Protein AF-U5CSL4-F1 (afdb_monomer_lite)

Secondary structure (DSSP, 8-state):
--EEEEEEEETTTEEEEEEEEHHHHHHHHHTTT-SEEEHHHHHHHH---TTSSS-SS-TTPEEE--TT---S-SEEE------S-S-HHHHHHHHHHHHHHHHHHHHHHHHHHHHH-SS--HHHHHHHHHHHHHHHHSGGG--

Organism: Amborella trichopoda (NCBI:txid13333)

Radius of gyration: 26.97 Å; chains: 1; bounding box: 49×24×79 Å

Foldseek 3Di:
DDWDWDWDQADPRQTATEIDHPLVVQLVVVCVVPQKDAPVRSCVRRVDDPVPPDDDPRNGPIDGDPSVDDDPDRYHYPPPDDDDDPPPVNVVVVVVVVVVVVVVLLVVLLVVVCVVPVDDDPVVSVVSSCVVCVVVVPPPPPD

Structure (mmCIF, N/CA/C/O backbone):
data_AF-U5CSL4-F1
#
_entry.id   AF-U5CSL4-F1
#
loop_
_atom_site.group_PDB
_atom_site.id
_atom_site.type_symbol
_atom_site.label_atom_id
_atom_site.label_alt_id
_atom_site.label_comp_id
_atom_site.label_asym_id
_atom_site.label_entity_id
_atom_site.label_seq_id
_atom_site.pdbx_PDB_ins_code
_atom_site.Cartn_x
_atom_site.Cartn_y
_atom_site.Cartn_z
_atom_site.occupancy
_atom_site.B_iso_or_equiv
_atom_site.auth_seq_id
_atom_site.auth_comp_id
_atom_site.auth_asym_id
_atom_site.auth_atom_id
_atom_site.pdbx_PDB_model_num
ATOM 1 N N . MET A 1 1 ? -1.719 6.361 -2.579 1.00 57.31 1 MET A N 1
ATOM 2 C CA . MET A 1 1 ? -0.666 6.001 -3.559 1.00 57.31 1 MET A CA 1
ATOM 3 C C . MET A 1 1 ? -1.233 6.111 -4.970 1.00 57.31 1 MET A C 1
ATOM 5 O O . MET A 1 1 ? -2.313 5.587 -5.201 1.00 57.31 1 MET A O 1
ATOM 9 N N . GLY A 1 2 ? -0.568 6.832 -5.878 1.00 71.88 2 GLY A N 1
ATOM 10 C CA . GLY A 1 2 ? -1.045 7.026 -7.255 1.00 71.88 2 GLY A CA 1
ATOM 11 C C . GLY A 1 2 ? -0.804 5.807 -8.153 1.00 71.88 2 GLY A C 1
ATOM 12 O O . GLY A 1 2 ? 0.194 5.097 -8.004 1.00 71.88 2 GLY A O 1
ATOM 13 N N . THR A 1 3 ? -1.718 5.573 -9.091 1.00 81.38 3 THR A N 1
ATOM 14 C CA . THR A 1 3 ? -1.545 4.652 -10.220 1.00 81.38 3 THR A CA 1
ATOM 15 C C . THR A 1 3 ? -1.264 5.450 -11.489 1.00 81.38 3 THR A C 1
ATOM 17 O O . THR A 1 3 ? -1.643 6.615 -11.612 1.00 81.38 3 THR A O 1
ATOM 20 N N . THR A 1 4 ? -0.565 4.840 -12.437 1.00 84.62 4 THR A N 1
ATOM 21 C CA . THR A 1 4 ? -0.278 5.429 -13.744 1.00 84.62 4 THR A CA 1
ATOM 22 C C . THR A 1 4 ? -0.311 4.353 -14.821 1.00 84.62 4 THR A C 1
ATOM 24 O O . THR A 1 4 ? -0.053 3.177 -14.557 1.00 84.62 4 THR A O 1
ATOM 27 N N . VAL A 1 5 ? -0.640 4.752 -16.047 1.00 88.38 5 VAL A N 1
ATOM 28 C CA . VAL A 1 5 ? -0.694 3.851 -17.199 1.00 88.38 5 VAL A CA 1
ATOM 29 C C . VAL A 1 5 ? 0.549 4.055 -18.048 1.00 88.38 5 VAL A C 1
ATOM 31 O O . VAL A 1 5 ? 0.823 5.159 -18.514 1.00 88.38 5 VAL A O 1
ATOM 34 N N . LEU A 1 6 ? 1.288 2.971 -18.271 1.00 87.44 6 LEU A N 1
ATOM 35 C CA . LEU A 1 6 ? 2.478 2.953 -19.109 1.00 87.44 6 LEU A CA 1
ATOM 36 C C . LEU A 1 6 ? 2.193 2.323 -20.446 1.00 87.44 6 LEU A C 1
ATOM 38 O O . LEU A 1 6 ? 1.639 1.232 -20.531 1.00 87.44 6 LEU A O 1
ATOM 42 N N . LYS A 1 7 ? 2.666 2.985 -21.489 1.00 88.69 7 LYS A N 1
ATOM 43 C CA . LYS A 1 7 ? 2.695 2.429 -22.826 1.00 88.69 7 LYS A CA 1
ATOM 44 C C . LYS A 1 7 ? 4.050 1.768 -23.037 1.00 88.69 7 LYS A C 1
ATOM 46 O O . LYS A 1 7 ? 5.075 2.444 -23.017 1.00 88.69 7 LYS A O 1
ATOM 51 N N . ALA A 1 8 ? 4.047 0.453 -23.198 1.00 85.06 8 ALA A N 1
ATOM 52 C CA . ALA A 1 8 ? 5.250 -0.332 -23.421 1.00 85.06 8 ALA A CA 1
ATOM 53 C C . ALA A 1 8 ? 5.108 -1.152 -24.700 1.00 85.06 8 ALA A C 1
ATOM 55 O O . ALA A 1 8 ? 4.060 -1.744 -24.960 1.00 85.06 8 ALA A O 1
ATOM 56 N N . THR A 1 9 ? 6.181 -1.208 -25.478 1.00 82.31 9 THR A N 1
ATOM 57 C CA . THR A 1 9 ? 6.257 -2.027 -26.686 1.00 82.31 9 THR A CA 1
ATOM 58 C C . THR A 1 9 ? 7.275 -3.127 -26.438 1.00 82.31 9 THR A C 1
ATOM 60 O O . THR A 1 9 ? 8.444 -2.843 -26.181 1.00 82.31 9 THR A O 1
ATOM 63 N N . PHE A 1 10 ? 6.837 -4.383 -26.506 1.00 78.56 10 PHE A N 1
ATOM 64 C CA . PHE A 1 10 ? 7.711 -5.547 -26.349 1.00 78.56 10 PHE A CA 1
ATOM 65 C C . PHE A 1 10 ? 7.805 -6.312 -27.665 1.00 78.56 10 PHE A C 1
ATOM 67 O O . PHE A 1 10 ? 6.822 -6.401 -28.402 1.00 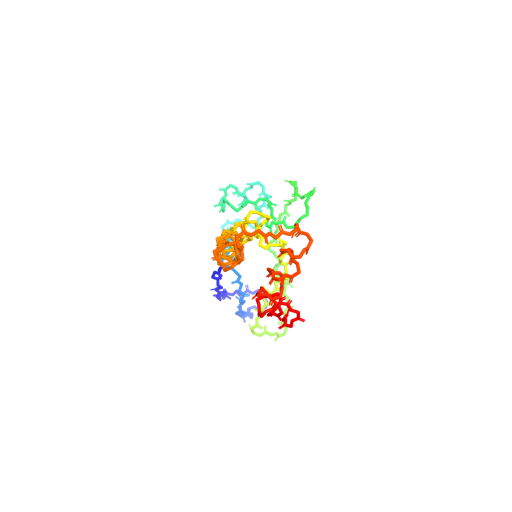78.56 10 PHE A O 1
ATOM 74 N N . GLY A 1 11 ? 8.976 -6.898 -27.933 1.00 72.56 11 GLY A N 1
ATOM 75 C CA . GLY A 1 11 ? 9.203 -7.862 -29.013 1.00 72.56 11 GLY A CA 1
ATOM 76 C C . GLY A 1 11 ? 8.491 -7.536 -30.333 1.00 72.56 11 GLY A C 1
ATOM 77 O O . GLY A 1 11 ? 8.940 -6.673 -31.078 1.00 72.56 11 GLY A O 1
ATOM 78 N N . GLN A 1 12 ? 7.388 -8.249 -30.606 1.00 62.25 12 GLN A N 1
ATOM 79 C CA . GLN A 1 12 ? 6.590 -8.262 -31.848 1.00 62.25 12 GLN A CA 1
ATOM 80 C C . GLN A 1 12 ? 5.901 -6.925 -32.226 1.00 62.25 12 GLN A C 1
ATOM 82 O O . GLN A 1 12 ? 4.869 -6.945 -32.894 1.00 62.25 12 GLN A O 1
ATOM 87 N N . CYS A 1 13 ? 6.418 -5.766 -31.806 1.00 65.56 13 CYS A N 1
ATOM 88 C CA . CYS A 1 13 ? 5.813 -4.445 -32.033 1.00 65.56 13 CYS A CA 1
ATOM 89 C C . CYS A 1 13 ? 4.349 -4.340 -31.568 1.00 65.56 13 CYS A C 1
ATOM 91 O O . CYS A 1 13 ? 3.582 -3.534 -32.094 1.00 65.56 13 CYS A O 1
ATOM 93 N N . ARG A 1 14 ? 3.945 -5.141 -30.576 1.00 76.00 14 ARG A N 1
ATOM 94 C CA . ARG A 1 14 ? 2.635 -4.985 -29.944 1.00 76.00 14 ARG A CA 1
ATOM 95 C C . ARG A 1 14 ? 2.756 -4.004 -28.795 1.00 76.00 14 ARG A C 1
ATOM 97 O O . ARG A 1 14 ? 3.608 -4.137 -27.917 1.00 76.00 14 ARG A O 1
ATOM 104 N N . GLU A 1 15 ? 1.909 -2.994 -28.857 1.00 83.88 15 GLU A N 1
ATOM 105 C CA . GLU A 1 15 ? 1.756 -2.011 -27.804 1.00 83.88 15 GLU A CA 1
ATOM 106 C C . GLU A 1 15 ? 0.902 -2.594 -26.682 1.00 83.88 15 GLU A C 1
ATOM 108 O O . GLU A 1 15 ? -0.167 -3.149 -26.934 1.00 83.88 15 GLU A O 1
ATOM 113 N N . HIS A 1 16 ? 1.366 -2.431 -25.449 1.00 86.19 16 HIS A N 1
ATOM 114 C CA . HIS A 1 16 ? 0.636 -2.792 -24.246 1.00 86.19 16 HIS A CA 1
ATOM 115 C C . HIS A 1 16 ? 0.475 -1.570 -23.345 1.00 86.19 16 HIS A C 1
ATOM 117 O O . HIS A 1 16 ? 1.415 -0.799 -23.136 1.00 86.19 16 HIS A O 1
ATOM 123 N N . HIS A 1 17 ? -0.723 -1.407 -22.792 1.00 88.81 17 HIS A N 1
ATOM 124 C CA . HIS A 1 17 ? -1.049 -0.424 -21.766 1.00 88.81 17 HIS A CA 1
ATOM 125 C C . HIS A 1 17 ? -1.015 -1.110 -20.411 1.00 88.81 17 HIS A C 1
ATOM 127 O O . HIS A 1 17 ? -1.880 -1.921 -20.086 1.00 88.81 17 HIS A O 1
ATOM 133 N N . ILE A 1 18 ? 0.008 -0.800 -19.629 1.00 88.12 18 ILE A N 1
ATOM 134 C CA . ILE A 1 18 ? 0.280 -1.432 -18.349 1.00 88.12 18 ILE A CA 1
ATOM 135 C C . ILE A 1 18 ? -0.155 -0.486 -17.231 1.00 88.12 18 ILE A C 1
ATOM 137 O O . ILE A 1 18 ? 0.439 0.576 -17.064 1.00 88.12 18 ILE A O 1
ATOM 141 N N . ASN A 1 19 ? -1.171 -0.864 -16.458 1.00 86.44 19 ASN A N 1
ATOM 142 C CA . ASN A 1 19 ? -1.531 -0.156 -15.230 1.00 86.44 19 ASN A CA 1
ATOM 143 C C . ASN A 1 19 ? -0.558 -0.556 -14.119 1.00 86.44 19 ASN A C 1
ATOM 145 O O . ASN A 1 19 ? -0.410 -1.748 -13.826 1.00 86.44 19 ASN A O 1
ATOM 149 N N . VAL A 1 20 ? 0.133 0.426 -13.545 1.00 86.25 20 VAL A N 1
ATOM 150 C CA . VAL A 1 20 ? 1.199 0.213 -12.564 1.00 86.25 20 VAL A CA 1
ATOM 151 C C . VAL A 1 20 ? 1.140 1.274 -11.474 1.00 86.25 20 VAL A C 1
ATOM 153 O O . VAL A 1 20 ? 0.639 2.380 -11.672 1.00 86.25 20 VAL A O 1
ATOM 156 N N . LEU A 1 21 ? 1.708 0.968 -10.315 1.00 84.56 21 LEU A N 1
ATOM 157 C CA . LEU A 1 21 ? 1.885 1.966 -9.262 1.00 84.56 21 LEU A CA 1
ATOM 158 C C . LEU A 1 21 ? 3.020 2.934 -9.628 1.00 84.56 21 LEU A C 1
ATOM 160 O O . LEU A 1 21 ? 3.979 2.540 -10.300 1.00 84.56 21 LEU A O 1
ATOM 164 N N . THR A 1 22 ? 2.939 4.189 -9.168 1.00 82.19 22 THR A N 1
ATOM 165 C CA . THR A 1 22 ? 3.923 5.239 -9.507 1.00 82.19 22 THR A CA 1
ATOM 166 C C . THR A 1 22 ? 5.365 4.805 -9.235 1.00 82.19 22 THR A C 1
ATOM 168 O O . THR A 1 22 ? 6.235 5.008 -10.077 1.00 82.19 22 THR A O 1
ATOM 171 N N . TYR A 1 23 ? 5.623 4.129 -8.112 1.00 79.94 23 TYR A N 1
ATOM 172 C CA . TYR A 1 23 ? 6.965 3.639 -7.781 1.00 79.94 23 TYR A CA 1
ATOM 173 C C . TYR A 1 23 ? 7.476 2.604 -8.795 1.00 79.94 23 TYR A C 1
ATOM 175 O O . TYR A 1 23 ? 8.642 2.626 -9.186 1.00 79.94 23 TYR A O 1
ATOM 183 N N . GLN A 1 24 ? 6.595 1.732 -9.292 1.00 81.00 24 GLN A N 1
ATOM 184 C CA . GLN A 1 24 ? 6.967 0.739 -10.293 1.00 81.00 24 GLN A CA 1
ATOM 185 C C . GLN A 1 24 ? 7.248 1.393 -11.651 1.00 81.00 24 GLN A C 1
ATOM 187 O O . GLN A 1 24 ? 8.059 0.876 -12.416 1.00 81.00 24 GLN A O 1
ATOM 192 N N . MET A 1 25 ? 6.584 2.511 -11.972 1.00 85.50 25 MET A N 1
ATOM 193 C CA . MET A 1 25 ? 6.925 3.319 -13.147 1.00 85.50 25 MET A CA 1
ATOM 194 C C . MET A 1 25 ? 8.322 3.928 -13.014 1.00 85.50 25 MET A C 1
ATOM 196 O O . MET A 1 25 ? 9.120 3.813 -13.947 1.00 85.50 25 MET A O 1
ATOM 200 N N . CYS A 1 26 ? 8.648 4.509 -11.856 1.00 83.94 26 CYS A N 1
ATOM 201 C CA . CYS A 1 26 ? 9.982 5.057 -11.607 1.00 83.94 26 CYS A CA 1
ATOM 202 C C . CYS A 1 26 ? 11.065 4.002 -11.860 1.00 83.94 26 CYS A C 1
ATOM 204 O O . CYS A 1 26 ? 11.974 4.247 -12.648 1.00 83.94 26 CYS A O 1
ATOM 206 N N . VAL A 1 27 ? 10.911 2.800 -11.292 1.00 84.75 27 VAL A N 1
ATOM 207 C CA . VAL A 1 27 ? 11.855 1.688 -11.502 1.00 84.75 27 VAL A CA 1
ATOM 208 C C . VAL A 1 27 ? 11.941 1.290 -12.978 1.00 84.75 27 VAL A C 1
ATOM 210 O O . VAL A 1 27 ? 13.038 1.175 -13.515 1.00 84.75 27 VAL A O 1
ATOM 213 N N . ARG A 1 28 ? 10.807 1.115 -13.669 1.00 85.62 28 ARG A N 1
ATOM 214 C CA . ARG A 1 28 ? 10.794 0.726 -15.093 1.00 85.62 28 ARG A CA 1
ATOM 215 C C . ARG A 1 28 ? 11.453 1.766 -16.001 1.00 85.62 28 ARG A C 1
ATOM 217 O O . ARG A 1 28 ? 12.122 1.383 -16.952 1.00 85.62 28 ARG A O 1
ATOM 224 N N . THR A 1 29 ? 11.302 3.056 -15.699 1.00 86.38 29 THR A N 1
ATOM 225 C CA . THR A 1 29 ? 11.894 4.145 -16.497 1.00 86.38 29 THR A CA 1
ATOM 226 C C . THR A 1 29 ? 13.418 4.149 -16.422 1.00 86.38 29 THR A C 1
ATOM 228 O O . THR A 1 29 ? 14.064 4.506 -17.404 1.00 86.38 29 THR A O 1
ATOM 231 N N . LEU A 1 30 ? 14.012 3.699 -15.311 1.00 87.38 30 LEU A N 1
ATOM 232 C CA . LEU A 1 30 ? 15.470 3.574 -15.207 1.00 87.38 30 LEU A CA 1
ATOM 233 C C . LEU A 1 30 ? 16.041 2.626 -16.268 1.00 87.38 30 LEU A C 1
ATOM 235 O O . LEU A 1 30 ? 17.130 2.860 -16.793 1.00 87.38 30 LEU A O 1
ATOM 239 N N . PHE A 1 31 ? 15.270 1.605 -16.649 1.00 87.44 31 PHE A N 1
ATOM 240 C CA . PHE A 1 31 ? 15.681 0.660 -17.679 1.00 87.44 31 PHE A CA 1
ATOM 241 C C . PHE A 1 31 ? 15.579 1.194 -19.114 1.00 87.44 31 PHE A C 1
ATOM 243 O O . PHE A 1 31 ? 16.017 0.524 -20.046 1.00 87.44 31 PHE A O 1
ATOM 250 N N . ASN A 1 32 ? 15.045 2.404 -19.315 1.00 86.69 32 ASN A N 1
ATOM 251 C CA . ASN A 1 32 ? 15.101 3.063 -20.622 1.00 86.69 32 ASN A CA 1
ATOM 252 C C . ASN A 1 32 ? 16.518 3.560 -20.949 1.00 86.69 32 ASN A C 1
ATOM 254 O O . ASN A 1 32 ? 16.863 3.670 -22.122 1.00 86.69 32 ASN A O 1
ATOM 258 N N . SER A 1 33 ? 17.325 3.856 -19.924 1.00 85.00 33 SER A N 1
ATOM 259 C CA . SER A 1 33 ? 18.713 4.316 -20.078 1.00 85.00 33 SER A CA 1
ATOM 260 C C . SER A 1 33 ? 19.734 3.192 -19.892 1.00 85.00 33 SER A C 1
ATOM 262 O O . SER A 1 33 ? 20.811 3.244 -20.480 1.00 85.00 33 SER A O 1
ATOM 264 N N . SER A 1 34 ? 19.393 2.171 -19.101 1.00 85.06 34 SER A N 1
ATOM 265 C CA . SER A 1 34 ? 20.286 1.062 -18.758 1.00 85.06 34 SER A CA 1
ATOM 266 C C . SER A 1 34 ? 19.582 -0.280 -18.938 1.00 85.06 34 SER A C 1
ATOM 268 O O . SER A 1 34 ? 18.583 -0.556 -18.290 1.00 85.06 34 SER A O 1
ATOM 270 N N . ASP A 1 35 ? 20.133 -1.176 -19.758 1.00 83.00 35 ASP A N 1
ATOM 271 C CA . ASP A 1 35 ? 19.538 -2.506 -19.990 1.00 83.00 35 ASP A CA 1
ATOM 272 C C . ASP A 1 35 ? 19.600 -3.429 -18.751 1.00 83.00 35 ASP A C 1
ATOM 274 O O . ASP A 1 35 ? 18.874 -4.428 -18.675 1.00 83.00 35 ASP A O 1
ATOM 278 N N . ARG A 1 36 ? 20.488 -3.121 -17.795 1.00 84.81 36 ARG A N 1
ATOM 279 C CA . ARG A 1 36 ? 20.711 -3.873 -16.554 1.00 84.81 36 ARG A CA 1
ATOM 280 C C . ARG A 1 36 ? 21.001 -2.918 -15.406 1.00 84.81 36 ARG A C 1
ATOM 282 O O . ARG A 1 36 ? 21.774 -1.982 -15.587 1.00 84.81 36 ARG A O 1
ATOM 289 N N . LEU A 1 37 ? 20.413 -3.174 -14.244 1.00 84.88 37 LEU A N 1
ATOM 290 C CA . LEU A 1 37 ? 20.622 -2.375 -13.036 1.00 84.88 37 LEU A CA 1
ATOM 291 C C . LEU A 1 37 ? 20.716 -3.296 -11.824 1.00 84.88 37 LEU A C 1
ATOM 293 O O . LEU A 1 37 ? 19.956 -4.265 -11.725 1.00 84.88 37 LEU A O 1
ATOM 297 N N . SER A 1 38 ? 21.651 -3.001 -10.921 1.00 85.62 38 SER A N 1
ATOM 298 C CA . SER A 1 38 ? 21.714 -3.684 -9.632 1.00 85.62 38 SER A CA 1
ATOM 299 C C . SER A 1 38 ? 20.661 -3.123 -8.681 1.00 85.62 38 SER A C 1
ATOM 301 O O . SER A 1 38 ? 20.182 -1.997 -8.848 1.00 85.62 38 SER A O 1
ATOM 303 N N . TYR A 1 39 ? 20.335 -3.889 -7.645 1.00 80.69 39 TYR A N 1
ATOM 304 C CA . TYR A 1 39 ? 19.468 -3.413 -6.572 1.00 80.69 39 TYR A CA 1
ATOM 305 C C . TYR A 1 39 ? 19.938 -2.065 -5.982 1.00 80.69 39 TYR A C 1
ATOM 307 O O . TYR A 1 39 ? 19.139 -1.139 -5.837 1.00 80.69 39 TYR A O 1
ATOM 315 N N . LYS A 1 40 ? 21.246 -1.918 -5.719 1.00 79.56 40 LYS A N 1
ATOM 316 C CA . LYS A 1 40 ? 21.835 -0.691 -5.150 1.00 79.56 40 LYS A CA 1
ATOM 317 C C . LYS A 1 40 ? 21.653 0.521 -6.062 1.00 79.56 40 LYS A C 1
ATOM 319 O O . LYS A 1 40 ? 21.347 1.608 -5.581 1.00 79.56 40 LYS A O 1
ATOM 324 N N . ASP A 1 41 ? 21.797 0.336 -7.372 1.00 83.94 41 ASP A N 1
ATOM 325 C CA . ASP A 1 41 ? 21.618 1.425 -8.340 1.00 83.94 41 ASP A CA 1
ATOM 326 C C . ASP A 1 41 ? 20.158 1.891 -8.390 1.00 83.94 41 ASP A C 1
ATOM 328 O O . ASP A 1 41 ? 19.881 3.087 -8.483 1.00 83.94 41 ASP A O 1
ATOM 332 N N . ILE A 1 42 ? 19.214 0.950 -8.283 1.00 83.12 42 ILE A N 1
ATOM 333 C CA . ILE A 1 42 ? 17.778 1.247 -8.251 1.00 83.12 42 ILE A CA 1
ATOM 334 C C . ILE A 1 42 ? 17.412 1.979 -6.953 1.00 83.12 42 ILE A C 1
ATOM 336 O O . ILE A 1 42 ? 16.673 2.965 -7.002 1.00 83.12 42 ILE A O 1
ATOM 340 N N . GLU A 1 43 ? 17.937 1.547 -5.804 1.00 79.00 43 GLU A N 1
ATOM 341 C CA . GLU A 1 43 ? 17.710 2.195 -4.505 1.00 79.00 43 GLU A CA 1
ATOM 342 C C . GLU A 1 43 ? 18.261 3.628 -4.491 1.00 79.00 43 GLU A C 1
ATOM 344 O O . GLU A 1 43 ? 17.545 4.562 -4.128 1.00 79.00 43 GLU A O 1
ATOM 349 N N . LEU A 1 44 ? 19.4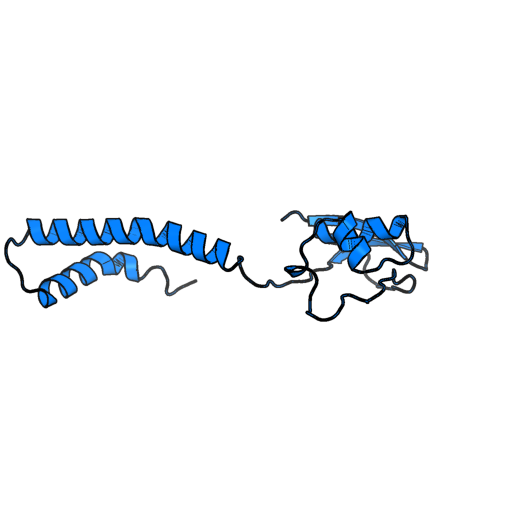85 3.836 -4.988 1.00 81.38 44 LEU A N 1
ATOM 350 C CA . LEU A 1 44 ? 20.092 5.166 -5.093 1.00 81.38 44 LEU A CA 1
ATOM 351 C C . LEU A 1 44 ? 19.319 6.093 -6.039 1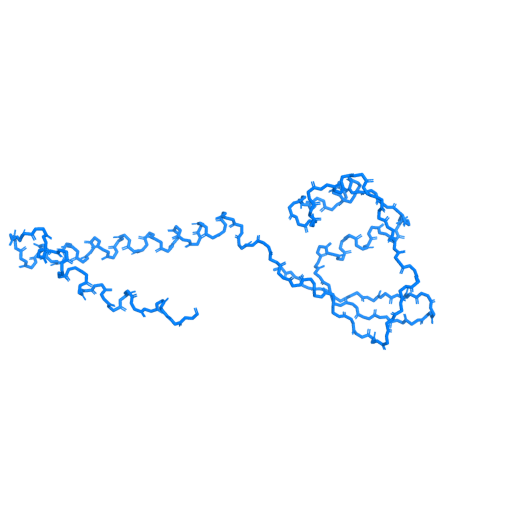.00 81.38 44 LEU A C 1
ATOM 353 O O . LEU A 1 44 ? 19.121 7.269 -5.726 1.00 81.38 44 LEU A O 1
ATOM 357 N N . ALA A 1 45 ? 18.868 5.578 -7.185 1.00 80.81 45 ALA A N 1
ATOM 358 C CA . ALA A 1 45 ? 18.179 6.378 -8.193 1.00 80.81 45 ALA A CA 1
ATOM 359 C C . ALA A 1 45 ? 16.732 6.722 -7.807 1.00 80.81 45 ALA A C 1
ATOM 361 O O . ALA A 1 45 ? 16.247 7.805 -8.135 1.00 80.81 45 ALA A O 1
ATOM 362 N N . THR A 1 46 ? 16.030 5.815 -7.122 1.00 80.62 46 THR A N 1
ATOM 363 C CA . THR A 1 46 ? 14.604 5.994 -6.794 1.00 80.62 46 THR A CA 1
ATOM 364 C C . THR A 1 46 ? 14.344 6.450 -5.365 1.00 80.62 46 THR A C 1
ATOM 366 O O . THR A 1 46 ? 13.254 6.954 -5.092 1.00 80.62 46 THR A O 1
ATOM 369 N N . LYS A 1 47 ? 15.314 6.279 -4.456 1.00 77.06 47 LYS A N 1
ATOM 370 C CA . LYS A 1 47 ? 15.158 6.475 -3.005 1.00 77.06 47 LYS A CA 1
ATOM 371 C C . LYS A 1 47 ? 13.993 5.676 -2.401 1.00 77.06 47 LYS A C 1
ATOM 373 O O . LYS A 1 47 ? 13.444 6.067 -1.374 1.00 77.06 47 LYS A O 1
ATOM 378 N N . ILE A 1 48 ? 13.585 4.578 -3.041 1.00 69.62 48 ILE A N 1
ATOM 379 C CA . ILE A 1 48 ? 12.542 3.688 -2.525 1.00 69.62 48 ILE A CA 1
ATOM 380 C C . ILE A 1 48 ? 13.175 2.777 -1.470 1.00 69.62 48 ILE A C 1
ATOM 382 O O . ILE A 1 48 ? 14.129 2.064 -1.765 1.00 69.62 48 ILE A O 1
ATOM 386 N N . THR A 1 49 ? 12.638 2.796 -0.247 1.00 60.47 49 THR A N 1
ATOM 387 C CA . THR A 1 49 ? 13.128 1.987 0.878 1.00 60.47 49 THR A CA 1
ATOM 388 C C . THR A 1 49 ? 12.976 0.489 0.615 1.00 60.47 49 THR A C 1
ATOM 390 O O . THR A 1 49 ? 11.942 0.026 0.119 1.00 60.47 49 THR A O 1
ATOM 393 N N . SER A 1 50 ? 13.991 -0.261 1.040 1.00 55.66 50 SER A N 1
ATOM 394 C CA . SER A 1 50 ? 14.183 -1.710 0.906 1.00 55.66 50 SER A CA 1
ATOM 395 C C . SER A 1 50 ? 13.063 -2.586 1.469 1.00 55.66 50 SER A C 1
ATOM 397 O O . SER A 1 50 ? 12.973 -3.762 1.136 1.00 55.66 50 SER A O 1
ATOM 399 N N . SER A 1 51 ? 12.164 -2.014 2.267 1.00 56.12 51 SER A N 1
ATOM 400 C CA . SER A 1 51 ? 10.949 -2.669 2.753 1.00 56.12 51 SER A CA 1
ATOM 401 C C . SER A 1 51 ? 9.908 -2.943 1.655 1.00 56.12 51 SER A C 1
ATOM 403 O O . SER A 1 51 ? 9.069 -3.820 1.827 1.00 56.12 51 SER A O 1
ATOM 405 N N . ASN A 1 52 ? 9.955 -2.236 0.515 1.00 54.75 52 ASN A N 1
ATOM 406 C CA . ASN A 1 52 ? 8.950 -2.349 -0.558 1.00 54.75 52 ASN A CA 1
ATOM 407 C C . ASN A 1 52 ? 9.334 -3.302 -1.706 1.00 54.75 52 ASN A C 1
ATOM 409 O O . ASN A 1 52 ? 8.468 -3.710 -2.484 1.00 54.75 52 ASN A O 1
ATOM 413 N N . LEU A 1 53 ? 10.616 -3.652 -1.848 1.00 56.59 53 LEU A N 1
ATOM 414 C CA . LEU A 1 53 ? 11.071 -4.668 -2.798 1.00 56.59 53 LEU A CA 1
ATOM 415 C C . LEU A 1 53 ? 11.194 -5.996 -2.050 1.00 56.59 53 LEU A C 1
ATOM 417 O O . LEU A 1 53 ? 12.109 -6.192 -1.259 1.00 56.59 53 LEU A O 1
ATOM 421 N N . LYS A 1 54 ? 10.226 -6.893 -2.274 1.00 54.69 54 LYS A N 1
ATOM 422 C CA . LYS A 1 54 ? 10.109 -8.171 -1.562 1.00 54.69 54 LYS A CA 1
ATOM 423 C C . LYS A 1 54 ? 11.445 -8.920 -1.433 1.00 54.69 54 LYS A C 1
ATOM 425 O O . LYS A 1 54 ? 12.076 -9.267 -2.426 1.00 54.69 54 LYS A O 1
ATOM 430 N N . SER A 1 55 ? 11.684 -9.324 -0.183 1.00 47.03 55 SER A N 1
ATOM 431 C CA . SER A 1 55 ? 12.426 -10.504 0.268 1.00 47.03 55 SER A CA 1
ATOM 432 C C . SER A 1 55 ? 13.945 -10.374 0.402 1.00 47.03 55 SER A C 1
ATOM 434 O O . SER A 1 55 ? 14.686 -10.880 -0.425 1.00 47.03 55 SER A O 1
ATOM 436 N N . ASN A 1 56 ? 14.385 -9.775 1.514 1.00 48.44 56 ASN A N 1
ATOM 437 C CA . ASN A 1 56 ? 15.400 -10.253 2.478 1.00 48.44 56 ASN A CA 1
ATOM 438 C C . ASN A 1 56 ? 16.730 -10.913 2.029 1.00 48.44 56 ASN A C 1
ATOM 440 O O . ASN A 1 56 ? 17.486 -11.281 2.916 1.00 48.44 56 ASN A O 1
ATOM 444 N N . ASN A 1 57 ? 17.074 -11.052 0.742 1.00 51.72 57 ASN A N 1
ATOM 445 C CA . ASN A 1 57 ? 18.344 -11.632 0.263 1.00 51.72 57 ASN A CA 1
ATOM 446 C C . ASN A 1 57 ? 18.740 -11.229 -1.186 1.00 51.72 57 ASN A C 1
ATOM 448 O O . ASN A 1 57 ? 19.643 -11.836 -1.747 1.00 51.72 57 ASN A O 1
ATOM 452 N N . LEU A 1 58 ? 18.115 -10.220 -1.814 1.00 55.34 58 LEU A N 1
ATOM 453 C CA . LEU A 1 58 ? 18.373 -9.834 -3.224 1.00 55.34 58 LEU A CA 1
ATOM 454 C C . LEU A 1 58 ? 19.384 -8.674 -3.414 1.00 55.34 58 LEU A C 1
ATOM 456 O O . LEU A 1 58 ? 19.343 -7.957 -4.411 1.00 55.34 58 LEU A O 1
ATOM 460 N N . ILE A 1 59 ? 20.297 -8.440 -2.467 1.00 59.69 59 ILE A N 1
ATOM 461 C CA . ILE A 1 59 ? 21.185 -7.253 -2.491 1.00 59.69 59 ILE A CA 1
ATOM 462 C C . ILE A 1 59 ? 22.182 -7.286 -3.672 1.00 59.69 59 ILE A C 1
ATOM 464 O O . ILE A 1 59 ? 22.637 -6.232 -4.123 1.00 59.69 59 ILE A O 1
ATOM 468 N N . GLU A 1 60 ? 22.497 -8.472 -4.198 1.00 63.62 60 GLU A N 1
ATOM 469 C CA . GLU A 1 60 ? 23.433 -8.666 -5.318 1.00 63.62 60 GLU A CA 1
ATOM 470 C C . GLU A 1 60 ? 22.747 -8.966 -6.661 1.00 63.62 60 GLU A C 1
ATOM 472 O O . GLU A 1 60 ? 23.423 -9.142 -7.677 1.00 63.62 60 GLU A O 1
ATOM 477 N N . ASP A 1 61 ? 21.415 -8.989 -6.703 1.00 73.94 61 ASP A N 1
ATOM 478 C CA . ASP A 1 61 ? 20.700 -9.371 -7.915 1.00 73.94 61 ASP A CA 1
ATOM 479 C C . ASP A 1 61 ? 20.775 -8.273 -8.985 1.00 73.94 61 ASP A C 1
ATOM 481 O O . ASP A 1 61 ? 20.583 -7.075 -8.739 1.00 73.94 61 ASP A O 1
ATOM 485 N N . ILE A 1 62 ? 21.055 -8.711 -10.214 1.00 78.56 62 ILE A N 1
ATOM 486 C CA . ILE A 1 62 ? 21.073 -7.864 -11.405 1.00 78.56 62 ILE A CA 1
ATOM 487 C C . ILE A 1 62 ? 19.748 -8.046 -12.133 1.00 78.56 62 ILE A C 1
ATOM 489 O O . ILE A 1 62 ? 19.439 -9.119 -12.658 1.00 78.56 62 ILE A O 1
ATOM 493 N N . PHE A 1 63 ? 18.989 -6.965 -12.226 1.00 83.44 63 PHE A N 1
ATOM 494 C CA . PHE A 1 63 ? 17.709 -6.942 -12.913 1.00 83.44 63 PHE A CA 1
ATOM 495 C C . PHE A 1 63 ? 17.898 -6.588 -14.387 1.00 83.44 63 PHE A C 1
ATOM 497 O O . PHE A 1 63 ? 18.772 -5.799 -14.749 1.00 83.44 63 PHE A O 1
ATOM 504 N N . PHE A 1 64 ? 17.057 -7.161 -15.246 1.00 82.94 64 PHE A N 1
ATOM 505 C CA . PHE A 1 64 ? 17.018 -6.872 -16.678 1.00 82.94 64 PHE A CA 1
ATOM 506 C C . PHE A 1 64 ? 15.576 -6.869 -17.188 1.00 82.94 64 PHE A C 1
ATOM 508 O O . PHE A 1 64 ? 14.706 -7.571 -16.667 1.00 82.94 64 PHE A O 1
ATOM 515 N N . VAL A 1 65 ? 15.317 -6.099 -18.245 1.00 82.06 65 VAL A N 1
ATOM 516 C CA . VAL A 1 65 ? 13.993 -6.063 -18.878 1.00 82.06 65 VAL A CA 1
ATOM 517 C C . VAL A 1 65 ? 13.755 -7.343 -19.674 1.00 82.06 65 VAL A C 1
ATOM 519 O O . VAL A 1 65 ? 14.544 -7.714 -20.547 1.00 82.06 65 VAL A O 1
ATOM 522 N N . ASN A 1 66 ? 12.622 -8.006 -19.427 1.00 84.19 66 ASN A N 1
ATOM 523 C CA . ASN A 1 66 ? 12.208 -9.164 -20.212 1.00 84.19 66 ASN A CA 1
ATOM 524 C C . ASN A 1 66 ? 11.695 -8.740 -21.600 1.00 84.19 66 ASN A C 1
ATOM 526 O O . ASN A 1 66 ? 10.499 -8.546 -21.815 1.00 84.19 66 ASN A O 1
ATOM 530 N N . LYS A 1 67 ? 12.608 -8.645 -22.571 1.00 79.50 67 LYS A N 1
ATOM 531 C CA . LYS A 1 67 ? 12.293 -8.300 -23.971 1.00 79.50 67 LYS A CA 1
ATOM 532 C C . LYS A 1 67 ? 11.462 -9.378 -24.697 1.00 79.50 67 LYS A C 1
ATOM 534 O O . LYS A 1 67 ? 10.874 -9.086 -25.734 1.00 79.50 67 LYS A O 1
ATOM 539 N N . LYS A 1 68 ? 11.395 -10.606 -24.161 1.00 80.06 68 LYS A N 1
ATOM 540 C CA . LYS A 1 68 ? 10.611 -11.737 -24.704 1.00 80.06 68 LYS A CA 1
ATOM 541 C C . LYS A 1 68 ? 9.198 -11.821 -24.124 1.00 80.06 68 LYS A C 1
ATOM 543 O O . LYS A 1 68 ? 8.499 -12.807 -24.353 1.00 80.06 68 LYS A O 1
ATOM 548 N N . PHE A 1 69 ? 8.783 -10.824 -23.348 1.00 80.50 69 PHE A N 1
ATOM 549 C CA . PHE A 1 69 ? 7.446 -10.791 -22.787 1.00 80.50 69 PHE A CA 1
ATOM 550 C C . PHE A 1 69 ? 6.395 -10.786 -23.904 1.00 80.50 69 PHE A C 1
ATOM 552 O O . PHE A 1 69 ? 6.434 -9.955 -24.811 1.00 80.50 69 PHE A O 1
ATOM 559 N N . THR A 1 70 ? 5.466 -11.736 -23.834 1.00 78.44 70 THR A N 1
ATOM 560 C CA . THR A 1 70 ? 4.323 -11.833 -24.740 1.00 78.44 70 THR A CA 1
ATOM 561 C C . THR A 1 70 ? 3.069 -11.991 -23.901 1.00 78.44 70 THR A C 1
ATOM 563 O O . THR A 1 70 ? 3.026 -12.787 -22.965 1.00 78.44 70 THR A O 1
ATOM 566 N N . ASN A 1 71 ? 2.052 -11.195 -24.205 1.00 79.62 71 ASN A N 1
ATOM 567 C CA . ASN A 1 71 ? 0.764 -11.267 -23.539 1.00 79.62 71 ASN A CA 1
ATOM 568 C C . 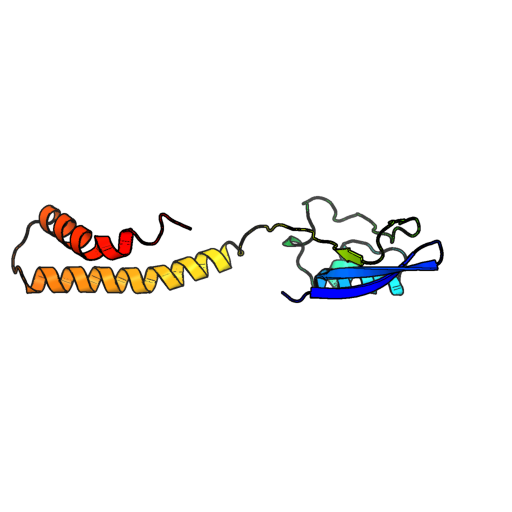ASN A 1 71 ? -0.334 -11.059 -24.593 1.00 79.62 71 ASN A C 1
ATOM 570 O O . ASN A 1 71 ? -0.190 -10.172 -25.437 1.00 79.62 71 ASN A O 1
ATOM 574 N N . PRO A 1 72 ? -1.407 -11.866 -24.602 1.00 77.75 72 PRO A N 1
ATOM 575 C CA . PRO A 1 72 ? -2.522 -11.662 -25.523 1.00 77.75 72 PRO A CA 1
ATOM 576 C C . PRO A 1 72 ? -3.312 -10.367 -25.261 1.00 77.75 72 PRO A C 1
ATOM 578 O O . PRO A 1 72 ? -3.980 -9.881 -26.171 1.00 77.75 72 PRO A O 1
ATOM 581 N N . PHE A 1 73 ? -3.245 -9.793 -24.057 1.00 80.69 73 PHE A N 1
ATOM 582 C CA . PHE A 1 73 ? -4.029 -8.620 -23.670 1.00 80.69 73 PHE A CA 1
ATOM 583 C C . PHE A 1 73 ? -3.316 -7.298 -23.979 1.00 80.69 73 PHE A C 1
ATOM 585 O O . PHE A 1 73 ? -2.158 -7.090 -23.615 1.00 80.69 73 PHE A O 1
ATOM 592 N N . TYR A 1 74 ? -4.047 -6.362 -24.595 1.00 81.94 74 TYR A N 1
ATOM 593 C CA . TYR A 1 74 ? -3.591 -4.982 -24.808 1.00 81.94 74 TYR A CA 1
ATOM 594 C C . TYR A 1 74 ? -3.448 -4.222 -23.487 1.00 81.94 74 TYR A C 1
ATOM 596 O O . TYR A 1 74 ? -2.457 -3.534 -23.271 1.00 81.94 74 TYR A O 1
ATOM 604 N N . LYS A 1 75 ? -4.419 -4.381 -22.582 1.00 83.06 75 LYS A N 1
ATOM 605 C CA . LYS A 1 75 ? -4.394 -3.785 -21.248 1.00 83.06 75 LYS A CA 1
ATOM 606 C C . LYS A 1 75 ? -3.936 -4.828 -20.238 1.00 83.06 75 LYS A C 1
ATOM 608 O O . LYS A 1 75 ? -4.574 -5.866 -20.093 1.00 83.06 75 LYS A O 1
ATOM 613 N N . ILE A 1 76 ? -2.840 -4.541 -19.550 1.00 84.88 76 ILE A N 1
ATOM 614 C CA . ILE A 1 76 ? -2.254 -5.409 -18.532 1.00 84.88 76 ILE A CA 1
ATOM 615 C C . ILE A 1 76 ? -2.330 -4.665 -17.210 1.00 84.88 76 ILE A C 1
ATOM 617 O O . ILE A 1 76 ? -1.841 -3.547 -17.085 1.00 84.88 76 ILE A O 1
ATOM 621 N N . GLU A 1 77 ? -2.935 -5.281 -16.210 1.00 78.69 77 GLU A N 1
ATOM 622 C CA . GLU A 1 77 ? -2.924 -4.745 -14.860 1.00 78.69 77 GLU A CA 1
ATOM 623 C C . GLU A 1 77 ? -1.842 -5.462 -14.068 1.00 78.69 77 GLU A C 1
ATOM 625 O O . GLU A 1 77 ? -1.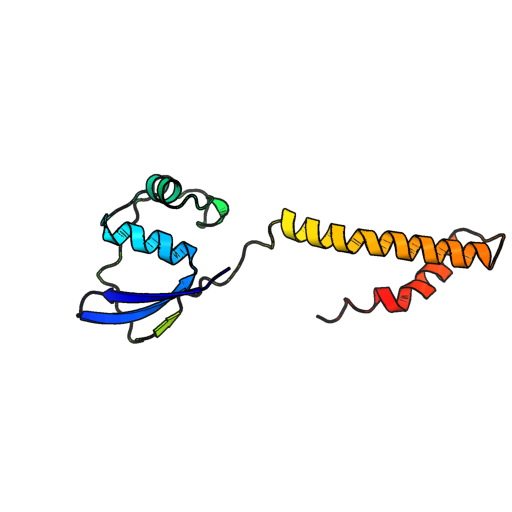967 -6.645 -13.753 1.00 78.69 77 GLU A O 1
ATOM 630 N N . VAL A 1 78 ? -0.746 -4.759 -13.773 1.00 74.69 78 VAL A N 1
ATOM 631 C CA . VAL A 1 78 ? 0.284 -5.293 -12.878 1.00 74.69 78 VAL A CA 1
ATOM 632 C C . VAL A 1 78 ? -0.157 -4.982 -11.458 1.00 74.69 78 VAL A C 1
ATOM 634 O O . VAL A 1 78 ? 0.365 -4.101 -10.777 1.00 74.69 78 VAL A O 1
ATOM 637 N N . GLY A 1 79 ? -1.187 -5.712 -11.043 1.00 63.12 79 GLY A N 1
ATOM 638 C CA . GLY A 1 79 ? -1.642 -5.751 -9.671 1.00 63.12 79 GLY A CA 1
ATOM 639 C C . GLY A 1 79 ? -0.737 -6.677 -8.880 1.00 63.12 79 GLY A C 1
ATOM 640 O O . GLY A 1 79 ? -1.058 -7.847 -8.695 1.00 63.12 79 GLY A O 1
ATOM 641 N N . THR A 1 80 ? 0.381 -6.173 -8.367 1.00 52.06 80 THR A N 1
ATOM 642 C CA . THR A 1 80 ? 0.922 -6.770 -7.144 1.00 52.06 80 THR A CA 1
ATOM 643 C C . THR A 1 80 ? 0.054 -6.276 -5.998 1.00 52.06 80 THR A C 1
ATOM 645 O O . THR A 1 80 ? 0.322 -5.257 -5.368 1.00 52.06 80 THR A O 1
ATOM 648 N N . VAL A 1 81 ? -1.067 -6.974 -5.818 1.00 44.75 81 VAL A N 1
ATOM 649 C CA . VAL A 1 81 ? -1.941 -6.833 -4.658 1.00 44.75 81 VAL A CA 1
ATOM 650 C C . VAL A 1 81 ? -1.176 -7.340 -3.439 1.00 44.75 81 VAL A C 1
ATOM 652 O O . VAL A 1 81 ? -0.428 -8.315 -3.521 1.00 44.75 81 VAL A O 1
ATOM 655 N N . THR A 1 82 ? -1.457 -6.687 -2.317 1.00 39.62 82 THR A N 1
ATOM 656 C CA . THR A 1 82 ? -1.103 -7.011 -0.931 1.00 39.62 82 THR A CA 1
ATOM 657 C C . THR A 1 82 ? 0.335 -6.639 -0.561 1.00 39.62 82 THR A C 1
ATOM 659 O O . THR A 1 82 ? 1.301 -7.226 -1.041 1.00 39.62 82 THR A O 1
ATOM 662 N N . LEU A 1 83 ? 0.488 -5.477 0.088 1.00 51.75 83 LEU A N 1
ATOM 663 C CA . LEU A 1 83 ? 0.392 -5.316 1.551 1.00 51.75 83 LEU A CA 1
ATOM 664 C C . LEU A 1 83 ? 1.589 -5.986 2.216 1.00 51.75 83 LEU A C 1
ATOM 666 O O . LEU A 1 83 ? 1.692 -7.200 2.127 1.00 51.75 83 LEU A O 1
ATOM 670 N N . GLU A 1 84 ? 2.363 -5.233 2.992 1.00 42.72 84 GLU A N 1
ATOM 671 C CA . GLU A 1 84 ? 2.589 -5.651 4.376 1.00 42.72 84 GLU A CA 1
ATOM 672 C C . GLU A 1 84 ? 2.354 -4.450 5.287 1.00 42.72 84 GLU A C 1
ATOM 674 O O . GLU A 1 84 ? 3.242 -3.636 5.513 1.00 42.72 84 GLU A O 1
ATOM 679 N N . LYS A 1 85 ? 1.092 -4.421 5.746 1.00 44.94 85 LYS A N 1
ATOM 680 C CA . LYS A 1 85 ? 0.466 -3.582 6.768 1.00 44.94 85 LYS A CA 1
ATOM 681 C C . LYS A 1 85 ? 0.441 -2.083 6.417 1.00 44.94 85 LYS A C 1
ATOM 683 O O . LYS A 1 85 ? 1.380 -1.546 5.843 1.00 44.94 85 LYS A O 1
ATOM 688 N N . GLU A 1 86 ? -0.629 -1.375 6.785 1.00 42.78 86 GLU A N 1
ATOM 689 C CA . GLU A 1 86 ? -0.403 -0.031 7.345 1.00 42.78 86 GLU A CA 1
ATOM 690 C C . GLU A 1 86 ? 0.842 -0.183 8.209 1.00 42.78 86 GLU A C 1
ATOM 692 O O . GLU A 1 86 ? 0.861 -1.116 9.018 1.00 42.78 86 GLU A O 1
ATOM 697 N N . SER A 1 87 ? 1.923 0.553 7.935 1.00 52.00 87 SER A N 1
ATOM 698 C CA . SER A 1 87 ? 3.163 0.347 8.697 1.00 52.00 87 SER A CA 1
ATOM 699 C C . SER A 1 87 ? 2.794 0.223 10.177 1.00 52.00 87 SER A C 1
ATOM 701 O O . SER A 1 87 ? 1.836 0.864 10.598 1.00 52.00 87 SER A O 1
ATOM 703 N N . GLU A 1 88 ? 3.452 -0.628 10.966 1.00 54.78 88 GLU A N 1
ATOM 704 C CA . GLU A 1 88 ? 3.084 -0.773 12.387 1.00 54.78 88 GLU A CA 1
ATOM 705 C C . GLU A 1 88 ? 2.915 0.611 13.057 1.00 54.78 88 GLU A C 1
ATOM 707 O O . GLU A 1 88 ? 1.981 0.805 13.818 1.00 54.78 88 GLU A O 1
ATOM 712 N N . SER A 1 89 ? 3.675 1.608 12.576 1.00 55.47 89 SER A N 1
ATOM 713 C CA . SER A 1 89 ? 3.493 3.053 12.779 1.00 55.47 89 SER A CA 1
ATOM 714 C C . SER A 1 89 ? 2.136 3.651 12.358 1.00 55.47 89 SER A C 1
ATOM 716 O O . SER A 1 89 ? 1.521 4.321 13.168 1.00 55.47 89 SER A O 1
ATOM 718 N N . GLU A 1 90 ? 1.645 3.474 11.127 1.00 58.50 90 GLU A N 1
ATOM 719 C CA . GLU A 1 90 ? 0.336 3.994 10.676 1.00 58.50 90 GLU A CA 1
ATOM 720 C C . GLU A 1 90 ? -0.847 3.304 11.378 1.00 58.50 90 GLU A C 1
ATOM 722 O O . GLU A 1 90 ? -1.836 3.964 11.710 1.00 58.50 90 GLU A O 1
ATOM 727 N N . PHE A 1 91 ? -0.747 1.994 11.640 1.00 57.88 91 PHE A N 1
ATOM 728 C CA . PHE A 1 91 ? -1.750 1.270 12.427 1.00 57.88 91 PHE A CA 1
ATOM 729 C C . PHE A 1 91 ? -1.746 1.766 13.876 1.00 57.88 91 PHE A C 1
ATOM 731 O O . PHE A 1 91 ? -2.801 2.066 14.427 1.00 57.88 91 PHE A O 1
ATOM 738 N N . GLU A 1 92 ? -0.568 1.924 14.482 1.00 62.12 92 GLU A N 1
ATOM 739 C CA . GLU A 1 92 ? -0.424 2.421 15.849 1.00 62.12 92 GLU A CA 1
ATOM 740 C C . GLU A 1 92 ? -0.808 3.900 15.979 1.00 62.12 92 GLU A C 1
ATOM 742 O O . GLU A 1 92 ? -1.466 4.264 16.946 1.00 62.12 92 GLU A O 1
ATOM 747 N N . GLU A 1 93 ? -0.529 4.745 14.986 1.00 64.69 93 GLU A N 1
ATOM 748 C CA . GLU A 1 93 ? -1.032 6.123 14.925 1.00 64.69 93 GLU A CA 1
ATOM 749 C C . GLU A 1 93 ? -2.560 6.160 14.828 1.00 64.69 93 GLU A C 1
ATOM 751 O O . GLU A 1 93 ? -3.212 6.967 15.497 1.00 64.69 93 GLU A O 1
ATOM 756 N N . THR A 1 94 ? -3.153 5.271 14.028 1.00 62.72 94 THR A N 1
ATOM 757 C CA . THR A 1 94 ? -4.611 5.162 13.908 1.00 62.72 94 THR A CA 1
ATOM 758 C C . THR A 1 94 ? -5.225 4.667 15.215 1.00 62.72 94 THR A C 1
ATOM 760 O O . THR A 1 94 ? -6.199 5.253 15.688 1.00 62.72 94 THR A O 1
ATOM 763 N N . VAL A 1 95 ? -4.628 3.654 15.849 1.00 67.38 95 VAL A N 1
ATOM 764 C CA . VAL A 1 95 ? -5.042 3.144 17.162 1.00 67.38 95 VAL A CA 1
ATOM 765 C C . VAL A 1 95 ? -4.898 4.224 18.230 1.00 67.38 95 VAL A C 1
ATOM 767 O O . VAL A 1 95 ? -5.861 4.466 18.945 1.00 67.38 95 VAL A O 1
ATOM 770 N N . GLN A 1 96 ? -3.780 4.946 18.308 1.00 66.81 96 GLN A N 1
ATOM 771 C CA . GLN A 1 96 ? -3.570 6.018 19.292 1.00 66.81 96 GLN A CA 1
ATOM 772 C C . GLN A 1 96 ? -4.561 7.171 19.106 1.00 66.81 96 GLN A C 1
ATOM 774 O O . GLN A 1 96 ? -5.176 7.630 20.072 1.00 66.81 96 GLN A O 1
ATOM 779 N N . ARG A 1 97 ? -4.792 7.596 17.859 1.00 68.88 97 ARG A N 1
ATOM 780 C CA . ARG A 1 97 ? -5.769 8.643 17.527 1.00 68.88 97 ARG A CA 1
ATOM 781 C C . ARG A 1 97 ? -7.203 8.240 17.881 1.00 68.88 97 ARG A C 1
ATOM 783 O O . ARG A 1 97 ? -8.040 9.105 18.131 1.00 68.88 97 ARG A O 1
ATOM 790 N N . VAL A 1 98 ? -7.488 6.941 17.887 1.00 66.44 98 VAL A N 1
ATOM 791 C CA . VAL A 1 98 ? -8.785 6.365 18.251 1.00 66.44 98 VAL A CA 1
ATOM 792 C C . VAL A 1 98 ? -8.870 6.076 19.760 1.00 66.44 98 VAL A C 1
ATOM 794 O O . VAL A 1 98 ? -9.915 6.289 20.365 1.00 66.44 98 VAL A O 1
ATOM 797 N N . GLU A 1 99 ? -7.782 5.700 20.428 1.00 72.31 99 GLU A N 1
ATOM 798 C CA . GLU A 1 99 ? -7.746 5.455 21.875 1.00 72.31 99 GLU A CA 1
ATOM 799 C C . GLU A 1 99 ? -7.925 6.726 22.708 1.00 72.31 99 GLU A C 1
ATOM 801 O O . GLU A 1 99 ? -8.564 6.687 23.764 1.00 72.31 99 GLU A O 1
ATOM 806 N N . GLU A 1 100 ? -7.377 7.857 22.264 1.00 76.00 100 GLU A N 1
ATOM 807 C CA . GLU A 1 100 ? -7.530 9.132 22.969 1.00 76.00 100 GLU A CA 1
ATOM 808 C C . GLU A 1 100 ? -9.003 9.507 23.214 1.00 76.00 100 GLU A C 1
ATOM 810 O O . GLU A 1 100 ? -9.369 9.723 24.375 1.00 76.00 100 GLU A O 1
ATOM 815 N N . PRO A 1 101 ? -9.898 9.554 22.209 1.00 75.50 101 PRO A N 1
ATOM 816 C CA . PRO A 1 101 ? -11.309 9.846 22.453 1.00 75.50 101 PRO A CA 1
ATOM 817 C C . PRO A 1 101 ? -12.008 8.764 23.291 1.00 75.50 101 PRO A C 1
ATOM 819 O O . PRO A 1 101 ? -12.968 9.080 24.003 1.00 75.50 101 PRO A O 1
ATOM 822 N N . HIS A 1 102 ? -11.523 7.516 23.286 1.00 82.12 102 HIS A N 1
ATOM 823 C CA . HIS A 1 102 ? -12.070 6.463 24.147 1.00 82.12 102 HIS A CA 1
ATOM 824 C C . HIS A 1 102 ? -11.799 6.758 25.624 1.00 82.12 102 HIS A C 1
ATOM 826 O O . HIS A 1 102 ? -12.728 6.701 26.430 1.00 82.12 102 HIS A O 1
ATOM 832 N N . LYS A 1 103 ? -10.569 7.160 25.974 1.00 83.25 103 LYS A N 1
ATOM 833 C CA . LYS A 1 103 ? -10.192 7.527 27.354 1.00 83.25 103 LYS A CA 1
ATOM 834 C C . LYS A 1 103 ? -11.066 8.663 27.889 1.00 83.25 103 LYS A C 1
ATOM 836 O O . LYS A 1 103 ? -11.686 8.519 28.938 1.00 83.25 103 LYS A O 1
ATOM 841 N N . HIS A 1 104 ? -11.227 9.734 27.111 1.00 87.44 104 HIS A N 1
ATOM 842 C CA . HIS A 1 104 ? -12.080 10.866 27.494 1.00 87.44 104 HIS A CA 1
ATOM 843 C C . HIS A 1 104 ? -13.553 10.467 27.678 1.00 87.44 104 HIS A C 1
ATOM 845 O O . HIS A 1 104 ? -14.234 10.971 28.573 1.00 87.44 104 HIS A O 1
ATOM 851 N N . THR A 1 105 ? -14.061 9.556 26.844 1.00 85.25 105 THR A N 1
ATOM 852 C CA . THR A 1 105 ? -15.452 9.086 26.935 1.00 85.25 105 THR A CA 1
ATOM 853 C C . THR A 1 105 ? -15.676 8.227 28.180 1.00 85.25 105 THR A C 1
ATOM 855 O O . THR A 1 105 ? -16.705 8.374 28.848 1.00 85.25 105 THR A O 1
ATOM 858 N N . ILE A 1 106 ? -14.706 7.373 28.521 1.00 88.06 106 ILE A N 1
ATOM 859 C CA . ILE A 1 106 ? -14.711 6.556 29.740 1.00 88.06 106 ILE A CA 1
ATOM 860 C C . ILE A 1 106 ? -14.681 7.461 30.977 1.00 88.06 106 ILE A C 1
ATOM 862 O O . ILE A 1 106 ? -15.554 7.335 31.838 1.00 88.06 106 ILE A O 1
ATOM 866 N N . ASP A 1 107 ? -13.768 8.432 31.031 1.00 90.00 107 ASP A N 1
ATOM 867 C CA . ASP A 1 107 ? -13.668 9.379 32.148 1.00 90.00 107 ASP A CA 1
ATOM 868 C C . ASP A 1 107 ? -14.964 10.178 32.327 1.00 90.00 107 ASP A C 1
ATOM 870 O O . ASP A 1 107 ? -15.483 10.315 33.437 1.00 90.00 107 ASP A O 1
ATOM 874 N N . ALA A 1 108 ? -15.562 10.646 31.228 1.00 90.06 108 ALA A N 1
ATOM 875 C CA . ALA A 1 108 ? -16.844 11.342 31.269 1.00 90.06 108 ALA A CA 1
ATOM 876 C C . ALA A 1 108 ? -17.997 10.441 31.755 1.00 90.06 108 ALA A C 1
ATOM 878 O O . ALA A 1 108 ? -18.908 10.919 32.438 1.00 90.06 108 ALA A O 1
ATOM 879 N N . ALA A 1 109 ? -18.000 9.148 31.416 1.00 88.88 109 ALA A N 1
ATOM 880 C CA . ALA A 1 109 ? -18.979 8.186 31.929 1.00 88.88 109 ALA A CA 1
ATOM 881 C C . ALA A 1 109 ? -18.805 7.957 33.439 1.00 88.88 109 ALA A C 1
ATOM 883 O O . ALA A 1 109 ? -19.784 8.036 34.185 1.00 88.88 109 ALA A O 1
ATOM 884 N N . ILE A 1 110 ? -17.562 7.790 33.900 1.00 89.81 110 ILE A N 1
ATOM 885 C CA . ILE A 1 110 ? -17.232 7.645 35.323 1.00 89.81 110 ILE A CA 1
ATOM 886 C C . ILE A 1 110 ? -17.666 8.893 36.100 1.00 89.81 110 ILE A C 1
ATOM 888 O O . ILE A 1 110 ? -18.409 8.774 37.072 1.00 89.81 110 ILE A O 1
ATOM 892 N N . VAL A 1 111 ? -17.305 10.100 35.647 1.00 90.81 111 VAL A N 1
ATOM 893 C CA . VAL A 1 111 ? -17.692 11.359 36.312 1.00 90.81 111 VAL A CA 1
ATOM 894 C C . VAL A 1 111 ? -19.213 11.523 36.366 1.00 90.81 111 VAL A C 1
ATOM 896 O O . VAL A 1 111 ? -19.747 11.956 37.388 1.00 90.81 111 VAL A O 1
ATOM 899 N N . ARG A 1 112 ? -19.939 11.154 35.301 1.00 90.06 112 ARG A N 1
ATOM 900 C CA . ARG A 1 112 ? -21.412 11.170 35.302 1.00 90.06 112 ARG A CA 1
ATOM 901 C C . ARG A 1 112 ? -21.995 10.209 36.337 1.00 90.06 112 ARG A C 1
ATOM 903 O O . ARG A 1 112 ? -22.920 10.604 37.045 1.00 90.06 112 ARG A O 1
ATOM 910 N N . MET A 1 113 ? -21.448 9.000 36.464 1.00 87.81 113 MET A N 1
ATOM 911 C CA . MET A 1 113 ? -21.888 8.021 37.464 1.00 87.81 113 MET A CA 1
ATOM 912 C C . MET A 1 113 ? -21.554 8.443 38.891 1.00 87.81 113 MET A C 1
ATOM 914 O O . MET A 1 113 ? -22.439 8.433 39.743 1.00 87.81 113 MET A O 1
ATOM 918 N N . MET A 1 114 ? -20.336 8.924 39.138 1.00 87.19 114 MET A N 1
ATOM 919 C CA . MET A 1 114 ? -19.911 9.396 40.461 1.00 87.19 114 MET A CA 1
ATOM 920 C C . MET A 1 114 ? -20.625 10.687 40.894 1.00 87.19 114 MET A C 1
ATOM 922 O O . MET A 1 114 ? -20.763 10.963 42.085 1.00 87.19 114 MET A O 1
ATOM 926 N N . LYS A 1 115 ? -21.103 11.498 39.940 1.00 88.56 115 LYS A N 1
ATOM 927 C CA . LYS A 1 115 ? -21.947 12.667 40.231 1.00 88.56 115 LYS A CA 1
ATOM 928 C C . LYS A 1 115 ? -23.394 12.276 40.550 1.00 88.56 115 LYS A C 1
ATOM 930 O O . LYS A 1 115 ? -24.050 12.993 41.303 1.00 88.56 115 LYS A O 1
ATOM 935 N N . TRP A 1 116 ? -23.887 11.180 39.976 1.00 87.44 116 TRP A N 1
ATOM 936 C CA . TRP A 1 116 ? -25.232 10.653 40.214 1.00 87.44 116 TRP A CA 1
ATOM 937 C C . TRP A 1 116 ? -25.323 9.899 41.551 1.00 87.44 116 TRP A C 1
ATOM 939 O O . TRP A 1 116 ? -26.167 10.232 42.383 1.00 87.44 116 TRP A O 1
ATOM 949 N N . GLU A 1 117 ? -24.414 8.951 41.800 1.00 86.19 117 GLU A N 1
ATOM 950 C CA . GLU A 1 117 ? -24.270 8.233 43.074 1.00 86.19 117 GLU A CA 1
ATOM 951 C C . GLU A 1 117 ? -22.958 8.636 43.767 1.00 86.19 117 GLU A C 1
ATOM 953 O O . GLU A 1 117 ? -21.866 8.328 43.299 1.00 86.19 117 GLU A O 1
ATOM 958 N N . ARG A 1 118 ? -23.060 9.313 44.921 1.00 79.38 118 ARG A N 1
ATOM 959 C CA . ARG A 1 118 ? -21.899 9.865 45.653 1.00 79.38 118 ARG A CA 1
ATOM 960 C C . ARG A 1 118 ? -21.015 8.808 46.332 1.00 79.38 118 ARG A C 1
ATOM 962 O O . ARG A 1 118 ? -19.895 9.136 46.712 1.00 79.38 118 ARG A O 1
ATOM 969 N N . ILE A 1 119 ? -21.518 7.587 46.537 1.00 85.19 119 ILE A N 1
ATOM 970 C CA . ILE A 1 119 ? -20.806 6.458 47.157 1.00 85.19 119 ILE A CA 1
ATOM 971 C C . ILE A 1 119 ? -21.236 5.182 46.430 1.00 85.19 119 ILE A C 1
ATOM 973 O O . ILE A 1 119 ? -22.429 4.891 46.365 1.00 85.19 119 ILE A O 1
ATOM 977 N N . MET A 1 120 ? -20.276 4.428 45.896 1.00 84.38 120 MET A N 1
ATOM 978 C CA . MET A 1 120 ? -20.516 3.193 45.149 1.00 84.38 120 MET A CA 1
ATOM 979 C C . MET A 1 120 ? -19.305 2.256 45.282 1.00 84.38 120 MET A C 1
ATOM 981 O O . MET A 1 120 ? -18.169 2.723 45.347 1.00 84.38 120 MET A O 1
ATOM 985 N N . GLU A 1 121 ? -19.541 0.944 45.315 1.00 90.31 121 GLU A N 1
ATOM 986 C CA . GLU A 1 121 ? -18.481 -0.070 45.242 1.00 90.31 121 GLU A CA 1
ATOM 987 C C . GLU A 1 121 ? -17.885 -0.164 43.830 1.00 90.31 121 GLU A C 1
ATOM 989 O O . GLU A 1 121 ? -18.574 0.072 42.835 1.00 90.31 121 GLU A O 1
ATOM 994 N N . HIS A 1 122 ? -16.606 -0.539 43.734 1.00 89.19 122 HIS A N 1
ATOM 995 C CA . HIS A 1 122 ? -15.883 -0.564 42.460 1.00 89.19 122 HIS A CA 1
ATOM 996 C C . HIS A 1 122 ? -16.540 -1.481 41.417 1.00 89.19 122 HIS A C 1
ATOM 998 O O . HIS A 1 122 ? -16.721 -1.063 40.273 1.00 89.19 122 HIS A O 1
ATOM 1004 N N . ASP A 1 123 ? -16.958 -2.682 41.815 1.00 88.56 123 ASP A N 1
ATOM 1005 C CA . ASP A 1 123 ? -17.575 -3.653 40.906 1.00 88.56 123 ASP A CA 1
ATOM 1006 C C . ASP A 1 123 ? -18.907 -3.141 40.349 1.00 88.56 123 ASP A C 1
ATOM 1008 O O . ASP A 1 123 ? -19.195 -3.281 39.159 1.00 88.56 123 ASP A O 1
ATOM 1012 N N . LYS A 1 124 ? -19.699 -2.461 41.187 1.00 87.81 124 LYS A N 1
ATOM 1013 C CA . LYS A 1 124 ? -20.954 -1.828 40.765 1.00 87.81 124 LYS A CA 1
ATOM 1014 C C . LYS A 1 124 ? -20.693 -0.681 39.780 1.00 87.81 124 LYS A C 1
ATOM 1016 O O . LYS A 1 124 ? -21.431 -0.544 38.804 1.00 87.81 124 LYS A O 1
ATOM 1021 N N . LEU A 1 125 ? -19.624 0.094 39.991 1.00 88.38 125 LEU A N 1
ATOM 1022 C CA . LEU A 1 125 ? -19.209 1.159 39.073 1.00 88.38 125 LEU A CA 1
ATOM 1023 C C . LEU A 1 125 ? -18.797 0.596 37.710 1.00 88.38 125 LEU A C 1
ATOM 1025 O O . LEU A 1 125 ? -19.212 1.139 36.689 1.00 88.38 125 LEU A O 1
ATOM 1029 N N . LEU A 1 126 ? -18.032 -0.500 37.682 1.00 88.69 126 LEU A N 1
ATOM 1030 C CA . LEU A 1 126 ? -17.629 -1.159 36.437 1.00 88.69 126 LEU A CA 1
ATOM 1031 C C . LEU A 1 126 ? -18.846 -1.613 35.629 1.00 88.69 126 LEU A C 1
ATOM 1033 O O . LEU A 1 126 ? -18.948 -1.279 34.452 1.00 88.69 126 LEU A O 1
ATOM 1037 N N . VAL A 1 127 ? -19.799 -2.300 36.264 1.00 88.69 127 VAL A N 1
ATOM 1038 C CA . VAL A 1 127 ? -21.013 -2.789 35.590 1.00 88.69 127 VAL A CA 1
ATOM 1039 C C . VAL A 1 127 ? -21.809 -1.642 34.962 1.00 88.69 127 VAL A C 1
ATOM 1041 O O . VAL A 1 127 ? -22.207 -1.731 33.798 1.00 88.69 127 VAL A O 1
ATOM 1044 N N . GLU A 1 128 ? -22.022 -0.549 35.696 1.00 86.50 128 GLU A N 1
ATOM 1045 C CA . GLU A 1 128 ? -22.836 0.564 35.199 1.00 86.50 128 GLU A CA 1
ATOM 1046 C C . GLU A 1 128 ? -22.107 1.380 34.116 1.00 86.50 128 GLU A C 1
ATOM 1048 O O . GLU A 1 128 ? -22.722 1.789 33.127 1.00 86.50 128 GLU A O 1
ATOM 1053 N N . VAL A 1 129 ? -20.786 1.557 34.233 1.00 87.88 129 VAL A N 1
ATOM 1054 C CA . VAL A 1 129 ? -19.966 2.207 33.195 1.00 87.88 129 VAL A CA 1
ATOM 1055 C C . VAL A 1 129 ? -19.926 1.357 31.922 1.00 87.88 129 VAL A C 1
ATOM 1057 O O . VAL A 1 129 ? -20.155 1.888 30.834 1.00 87.88 129 VAL A O 1
ATOM 1060 N N . THR A 1 130 ? -19.724 0.039 32.023 1.00 85.19 130 THR A N 1
ATOM 1061 C CA . THR A 1 130 ? -19.767 -0.872 30.866 1.00 85.19 130 THR A CA 1
ATOM 1062 C C . THR A 1 130 ? -21.130 -0.843 30.180 1.00 85.19 130 THR A C 1
ATOM 1064 O O . THR A 1 130 ? -21.194 -0.820 28.952 1.00 85.19 130 THR A O 1
ATOM 1067 N N . LYS A 1 131 ? -22.223 -0.769 30.945 1.00 86.00 131 LYS A N 1
ATOM 1068 C CA . LYS A 1 131 ? -23.582 -0.639 30.403 1.00 86.00 131 LYS A CA 1
ATOM 1069 C C . LYS A 1 131 ? -23.788 0.675 29.644 1.00 86.00 131 LYS A C 1
ATOM 1071 O O . LYS A 1 131 ? -24.389 0.666 28.573 1.00 86.00 131 LYS A O 1
ATOM 1076 N N . GLN A 1 132 ? -23.264 1.797 30.141 1.00 83.81 132 GLN A N 1
ATOM 1077 C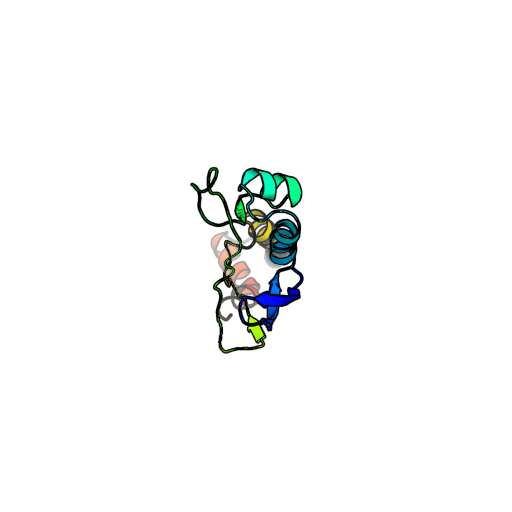 CA . GLN A 1 132 ? -23.312 3.074 29.411 1.00 83.81 132 GLN A CA 1
ATOM 1078 C C . GLN A 1 132 ? -22.475 3.066 28.132 1.00 83.81 132 GLN A C 1
ATOM 1080 O O . GLN A 1 132 ? -22.855 3.696 27.147 1.00 83.81 132 GLN A O 1
ATOM 1085 N N . LEU A 1 133 ? -21.352 2.349 28.142 1.00 84.38 133 LEU A N 1
ATOM 1086 C CA . LEU A 1 133 ? -20.459 2.205 26.994 1.00 84.38 133 LEU A CA 1
ATOM 1087 C C . LEU A 1 133 ? -20.885 1.073 26.042 1.00 84.38 133 LEU A C 1
ATOM 1089 O O . LEU A 1 133 ? -20.277 0.906 24.989 1.00 84.38 133 LEU A O 1
ATOM 1093 N N . GLN A 1 134 ? -21.940 0.314 26.357 1.00 80.44 134 GLN A N 1
ATOM 1094 C CA . GLN A 1 134 ? -22.379 -0.849 25.576 1.00 80.44 134 GLN A CA 1
ATOM 1095 C C . GLN A 1 134 ? -22.795 -0.484 24.142 1.00 80.44 134 GLN A C 1
ATOM 1097 O O . GLN A 1 134 ? -22.505 -1.233 23.210 1.00 80.44 134 GLN A O 1
ATOM 1102 N N . SER A 1 135 ? -23.424 0.681 23.941 1.00 71.62 135 SER A N 1
ATOM 1103 C CA . SER A 1 135 ? -23.770 1.188 22.601 1.00 71.62 135 SER A CA 1
ATOM 1104 C C . SER A 1 135 ? -22.535 1.491 21.747 1.00 71.62 135 SER A C 1
ATOM 1106 O O . SER A 1 135 ? -22.606 1.448 20.521 1.00 71.62 135 SER A O 1
ATOM 1108 N N . TRP A 1 136 ? -21.405 1.762 22.398 1.00 69.12 136 TRP A N 1
ATOM 1109 C CA . TRP A 1 136 ? -20.118 2.048 21.781 1.00 69.12 136 TRP A CA 1
ATOM 1110 C C . TRP A 1 136 ? -19.214 0.805 21.661 1.00 69.12 136 TRP A C 1
ATOM 1112 O O . TRP A 1 136 ? -18.361 0.766 20.784 1.00 69.12 136 TRP A O 1
ATOM 1122 N N . LEU A 1 137 ? -19.428 -0.245 22.462 1.00 65.50 137 LEU A N 1
ATOM 1123 C CA . LEU A 1 137 ? -18.689 -1.514 22.362 1.00 65.50 137 LEU A CA 1
ATOM 1124 C C . LEU A 1 137 ? -19.136 -2.382 21.163 1.00 65.50 137 LEU A C 1
ATOM 1126 O O . LEU A 1 137 ? -18.392 -3.236 20.691 1.00 65.50 137 LEU A O 1
ATOM 1130 N N . MET A 1 138 ? -20.366 -2.178 20.682 1.00 59.28 138 MET A N 1
ATOM 1131 C CA . MET A 1 138 ? -21.014 -2.974 19.628 1.00 59.28 138 MET A CA 1
ATOM 1132 C C . MET A 1 138 ? -20.876 -2.541 18.144 1.00 59.28 138 MET A C 1
ATOM 1134 O O . MET A 1 138 ? -21.318 -3.321 17.300 1.00 59.28 138 MET A O 1
ATOM 1138 N N . PRO A 1 139 ? -20.272 -1.404 17.739 1.00 56.34 139 PRO A N 1
ATOM 1139 C CA . PRO A 1 139 ? -20.086 -1.076 16.320 1.00 56.34 139 PRO A CA 1
ATOM 1140 C C . PRO A 1 139 ? -19.046 -1.939 15.582 1.00 56.34 139 PRO A C 1
ATOM 1142 O O . PRO A 1 139 ? -19.121 -2.043 14.364 1.00 56.34 139 PRO A O 1
ATOM 1145 N N . ASN A 1 140 ? -18.095 -2.571 16.284 1.00 47.91 140 ASN A N 1
ATOM 1146 C CA . ASN A 1 140 ? -16.897 -3.155 15.654 1.00 47.91 140 ASN A CA 1
ATOM 1147 C C . ASN A 1 140 ? -16.909 -4.691 15.508 1.00 47.91 140 ASN A C 1
ATOM 1149 O O . ASN A 1 140 ? -15.859 -5.280 15.273 1.00 47.91 140 ASN A O 1
ATOM 1153 N N . LEU A 1 141 ? -18.063 -5.361 15.637 1.00 43.31 141 LEU A N 1
ATOM 1154 C CA . LEU A 1 141 ? -18.162 -6.809 15.360 1.00 43.31 141 LEU A CA 1
ATOM 1155 C C . LEU A 1 141 ? -18.681 -7.143 13.949 1.00 43.31 141 LEU A C 1
ATOM 1157 O O . LEU A 1 141 ? -18.864 -8.316 13.629 1.00 43.31 141 LEU A O 1
ATOM 1161 N N . LEU A 1 142 ? -18.946 -6.129 13.120 1.00 37.59 142 LEU A N 1
ATOM 1162 C CA . LEU A 1 142 ? -19.428 -6.280 11.747 1.00 37.59 142 LEU A CA 1
ATOM 1163 C C . LEU A 1 142 ? -18.789 -5.227 10.824 1.00 37.59 142 LEU A C 1
ATOM 1165 O O . LEU A 1 142 ? -19.458 -4.282 10.408 1.00 37.59 142 LEU A O 1
ATOM 1169 N N . SER A 1 143 ? -17.513 -5.399 10.482 1.00 31.78 143 SER A N 1
ATOM 1170 C CA . SER A 1 143 ? -16.991 -5.087 9.141 1.00 31.78 143 SER A CA 1
ATOM 1171 C C . SER A 1 143 ? -15.708 -5.856 8.858 1.00 31.78 143 SER A C 1
ATOM 1173 O O . SER A 1 143 ? -14.895 -6.032 9.792 1.00 31.78 143 SER A O 1
#

InterPro domains:
  IPR016158 Cullin homology domain [PS50069] (1-54)
  IPR019559 Cullin, neddylation domain [PF10557] (102-140)
  IPR036317 Cullin homology domain superfamily [SSF75632] (1-82)
  IPR036388 Winged helix-like DNA-binding domain superfamily [G3DSA:1.10.10.10] (22-57)
  IPR036388 Winged helix-like DNA-binding domain superfamily [G3DSA:1.10.10.10] (66-142)
  IPR036390 Winged helix DNA-binding domain superfamily [SSF46785] (83-140)
  IPR045093 Cullin [PTHR11932] (1-139)
  IPR059120 Cullin-like, alpha+beta domain [PF26557] (1-56)

Sequence (143 aa):
MGTTVLKATFGQCREHHINVLTYQMCVRTLFNSSDRLSYKDIELATKITSSNLKSNNLIEDIFFVNKKFTNPFYKIEVGTVTLEKESESEFEETVQRVEEPHKHTIDAAIVRMMKWERIMEHDKLLVEVTKQLQSWLMPNLLS

pLDDT: mean 74.99, std 14.35, range [31.78, 90.81]